Protein AF-A0A945EUZ4-F1 (afdb_monomer_lite)

Structure (mmCIF, N/CA/C/O backbone):
data_AF-A0A945EUZ4-F1
#
_entry.id   AF-A0A945EUZ4-F1
#
loop_
_atom_site.group_PDB
_atom_site.id
_atom_site.type_symbol
_atom_site.label_atom_id
_atom_site.label_alt_id
_atom_site.label_comp_id
_atom_site.label_asym_id
_atom_site.label_entity_id
_atom_site.label_seq_id
_atom_site.pdbx_PDB_ins_code
_atom_site.Cartn_x
_atom_site.Cartn_y
_atom_site.Cartn_z
_atom_site.occupancy
_atom_site.B_iso_or_equiv
_atom_site.auth_seq_id
_atom_site.auth_comp_id
_atom_site.auth_asym_id
_atom_site.auth_atom_id
_atom_site.pdbx_PDB_model_num
ATOM 1 N N . MET A 1 1 ? 49.834 10.916 -55.263 1.00 42.62 1 MET A N 1
ATOM 2 C CA . MET A 1 1 ? 48.670 11.692 -54.787 1.00 42.62 1 MET A CA 1
ATOM 3 C C . MET A 1 1 ? 47.827 10.785 -53.894 1.00 42.62 1 MET A C 1
ATOM 5 O O . MET A 1 1 ? 46.844 10.223 -54.343 1.00 42.62 1 MET A O 1
ATOM 9 N N . ILE A 1 2 ? 48.299 10.551 -52.664 1.00 47.03 2 ILE A N 1
ATOM 10 C CA . ILE A 1 2 ? 47.707 9.641 -51.660 1.00 47.03 2 ILE A CA 1
ATOM 11 C C . ILE A 1 2 ? 47.549 10.445 -50.358 1.00 47.03 2 ILE A C 1
ATOM 13 O O . ILE A 1 2 ? 48.164 10.118 -49.356 1.00 47.03 2 ILE A O 1
ATOM 17 N N . LEU A 1 3 ? 46.849 11.586 -50.393 1.00 50.69 3 LEU A N 1
ATOM 18 C CA . LEU A 1 3 ? 46.747 12.485 -49.227 1.00 50.69 3 LEU A CA 1
ATOM 19 C C . LEU A 1 3 ? 45.433 13.295 -49.156 1.00 50.69 3 LEU A C 1
ATOM 21 O O . LEU A 1 3 ? 45.457 14.419 -48.681 1.00 50.69 3 LEU A O 1
ATOM 25 N N . PHE A 1 4 ? 44.284 12.774 -49.614 1.00 51.31 4 PHE A N 1
ATOM 26 C CA . PHE A 1 4 ? 43.022 13.547 -49.533 1.00 51.31 4 PHE A CA 1
ATOM 27 C C . PHE A 1 4 ? 41.752 12.769 -49.146 1.00 51.31 4 PHE A C 1
ATOM 29 O O . PHE A 1 4 ? 40.657 13.268 -49.362 1.00 51.31 4 PHE A O 1
ATOM 36 N N . PHE A 1 5 ? 41.853 11.581 -48.539 1.00 51.06 5 PHE A N 1
ATOM 37 C CA . PHE A 1 5 ? 40.655 10.818 -48.129 1.00 51.06 5 PHE A CA 1
ATOM 38 C C . PHE A 1 5 ? 40.647 10.340 -46.674 1.00 51.06 5 PHE A C 1
ATOM 40 O O . PHE A 1 5 ? 39.987 9.360 -46.340 1.00 51.06 5 PHE A O 1
ATOM 47 N N . GLN A 1 6 ? 41.325 11.057 -45.779 1.00 55.50 6 GLN A N 1
ATOM 48 C CA . GLN A 1 6 ? 41.168 10.826 -44.346 1.00 55.50 6 GLN A CA 1
ATOM 49 C C . GLN A 1 6 ? 40.867 12.130 -43.616 1.00 55.50 6 GLN A C 1
ATOM 51 O O . GLN A 1 6 ? 41.716 12.689 -42.938 1.00 55.50 6 GLN A O 1
ATOM 56 N N . GLU A 1 7 ? 39.622 12.577 -43.734 1.00 49.50 7 GLU A N 1
ATOM 57 C CA . GLU A 1 7 ? 38.988 13.412 -42.712 1.00 49.50 7 GLU A CA 1
ATOM 58 C C . GLU A 1 7 ? 37.659 12.754 -42.336 1.00 49.50 7 GLU A C 1
ATOM 60 O O . GLU A 1 7 ? 36.560 13.255 -42.548 1.00 49.50 7 GLU A O 1
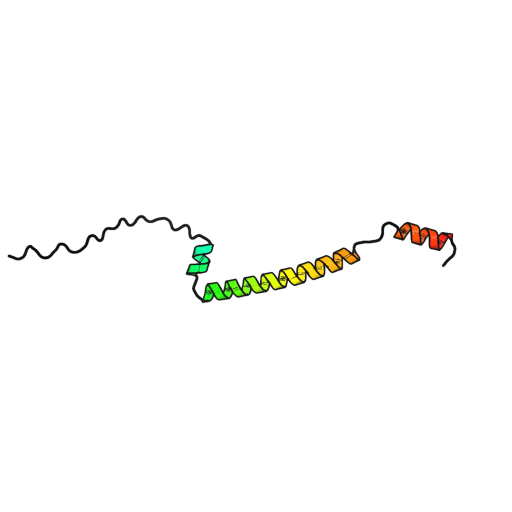ATOM 65 N N . ASN A 1 8 ? 37.797 11.519 -41.852 1.00 48.75 8 ASN A N 1
ATOM 66 C CA . ASN A 1 8 ? 36.727 10.808 -41.188 1.00 48.75 8 ASN A CA 1
ATOM 67 C C . ASN A 1 8 ? 36.680 11.290 -39.739 1.00 48.75 8 ASN A C 1
ATOM 69 O O . ASN A 1 8 ? 37.578 10.985 -38.955 1.00 48.75 8 ASN A O 1
ATOM 73 N N . ASN A 1 9 ? 35.532 11.881 -39.412 1.00 49.44 9 ASN A N 1
ATOM 74 C CA . ASN A 1 9 ? 34.835 11.745 -38.139 1.00 49.44 9 ASN A CA 1
ATOM 75 C C . ASN A 1 9 ? 35.178 12.777 -37.043 1.00 49.44 9 ASN A C 1
ATOM 77 O O . ASN A 1 9 ? 36.171 12.613 -36.332 1.00 49.44 9 ASN A O 1
ATOM 81 N N . PRO A 1 10 ? 34.302 13.768 -36.785 1.00 43.56 10 PRO A N 1
ATOM 82 C CA . PRO A 1 10 ? 34.276 14.456 -35.500 1.00 43.56 10 PRO A CA 1
ATOM 83 C C . PRO A 1 10 ? 33.686 13.511 -34.432 1.00 43.56 10 PRO A C 1
ATOM 85 O O . PRO A 1 10 ? 32.589 13.728 -33.933 1.00 43.56 10 PRO A O 1
ATOM 88 N N . LEU A 1 11 ? 34.391 12.423 -34.098 1.00 50.69 11 LEU A N 1
ATOM 89 C CA . LEU A 1 11 ? 34.086 11.576 -32.935 1.00 50.69 11 LEU A CA 1
ATOM 90 C C . LEU A 1 11 ? 35.075 11.857 -31.821 1.00 50.69 11 LEU A C 1
ATOM 92 O O . LEU A 1 11 ? 35.999 11.098 -31.538 1.00 50.69 11 LEU A O 1
ATOM 96 N N . LEU A 1 12 ? 34.855 12.997 -31.206 1.00 50.56 12 LEU A N 1
ATOM 97 C CA . LEU A 1 12 ? 35.278 13.291 -29.856 1.00 50.56 12 LEU A CA 1
ATOM 98 C C . LEU A 1 12 ? 34.302 14.342 -29.336 1.00 50.56 12 LEU A C 1
ATOM 100 O O . LEU A 1 12 ? 34.673 15.426 -28.903 1.00 50.56 12 LEU A O 1
ATOM 104 N N . GLU A 1 13 ? 33.013 13.982 -29.448 1.00 48.06 13 GLU A N 1
ATOM 105 C CA . GLU A 1 13 ? 32.002 14.450 -28.511 1.00 48.06 13 GLU A CA 1
ATOM 106 C C . GLU A 1 13 ? 32.560 14.194 -27.118 1.00 48.06 13 GLU A C 1
ATOM 108 O O . GLU A 1 13 ? 32.912 13.071 -26.748 1.00 48.06 13 GLU A O 1
ATOM 113 N N . GLU A 1 14 ? 32.711 15.291 -26.398 1.00 48.28 14 GLU A N 1
ATOM 114 C CA . GLU A 1 14 ? 33.054 15.349 -25.000 1.00 48.28 14 GLU A CA 1
ATOM 115 C C . GLU A 1 14 ? 32.284 14.253 -24.261 1.00 48.28 14 GLU A C 1
ATOM 117 O O . GLU A 1 14 ? 31.063 14.312 -24.102 1.00 48.28 14 GLU A O 1
ATOM 122 N N . ALA A 1 15 ? 33.003 13.232 -23.794 1.00 52.22 15 ALA A N 1
ATOM 123 C CA . ALA A 1 15 ? 32.495 12.316 -22.792 1.00 52.22 15 ALA A CA 1
ATOM 124 C C . ALA A 1 15 ? 32.397 13.092 -21.472 1.00 52.22 15 ALA A C 1
ATOM 126 O O . ALA A 1 15 ? 33.155 12.867 -20.529 1.00 52.22 15 ALA A O 1
ATOM 127 N N . VAL A 1 16 ? 31.465 14.046 -21.415 1.00 47.94 16 VAL A N 1
ATOM 128 C CA . VAL A 1 16 ? 30.936 14.581 -20.173 1.00 47.94 16 VAL A CA 1
ATOM 129 C C . VAL A 1 16 ? 30.272 13.386 -19.514 1.00 47.94 16 VAL A C 1
ATOM 131 O O . VAL A 1 16 ? 29.128 13.033 -19.800 1.00 47.94 16 VAL A O 1
ATOM 134 N N . SER A 1 17 ? 31.040 12.713 -18.662 1.00 53.44 17 SER A N 1
ATOM 135 C CA . SER A 1 17 ? 30.539 11.785 -17.665 1.00 53.44 17 SER A CA 1
ATOM 136 C C . SER A 1 17 ? 29.654 12.588 -16.716 1.00 53.44 17 SER A C 1
ATOM 138 O O . SER A 1 17 ? 30.050 12.937 -15.609 1.00 53.44 17 SER A O 1
ATOM 140 N N . GLN A 1 18 ? 28.450 12.932 -17.176 1.00 54.88 18 GLN A N 1
ATOM 141 C CA . GLN A 1 18 ? 27.342 13.255 -16.304 1.00 54.88 18 GLN A CA 1
ATOM 142 C C . GLN A 1 18 ? 27.200 12.033 -15.414 1.00 54.88 18 GLN A C 1
ATOM 144 O O . GLN A 1 18 ? 26.801 10.966 -15.886 1.00 54.88 18 GLN A O 1
ATOM 149 N N . GLU A 1 19 ? 27.579 12.170 -14.147 1.00 54.38 19 GLU A N 1
ATOM 150 C CA . GLU A 1 19 ? 27.197 11.215 -13.124 1.00 54.38 19 GLU A CA 1
ATOM 151 C C . GLU A 1 19 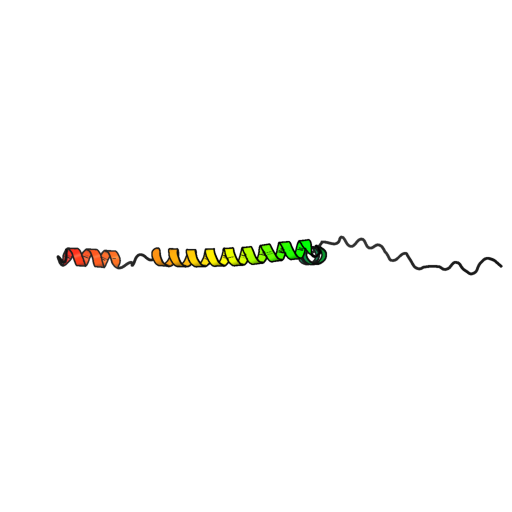? 25.678 11.094 -13.212 1.00 54.38 19 GLU A C 1
ATOM 153 O O . GLU A 1 19 ? 24.933 11.988 -12.804 1.00 54.38 19 GLU A O 1
ATOM 158 N N . LYS A 1 20 ? 25.209 10.030 -13.873 1.00 54.50 20 LYS A N 1
ATOM 159 C CA . LYS A 1 20 ? 23.793 9.721 -13.987 1.00 54.50 20 LYS A CA 1
ATOM 160 C C . LYS A 1 20 ? 23.353 9.382 -12.573 1.00 54.50 20 LYS A C 1
ATOM 162 O O . LYS A 1 20 ? 23.379 8.222 -12.175 1.00 54.50 20 LYS A O 1
ATOM 167 N N . THR A 1 21 ? 22.966 10.395 -11.805 1.00 60.19 21 THR A N 1
ATOM 168 C CA . THR A 1 21 ? 22.106 10.223 -10.642 1.00 60.19 21 THR A CA 1
ATOM 169 C C . THR A 1 21 ? 20.843 9.598 -11.200 1.00 60.19 21 THR A C 1
ATOM 171 O O . THR A 1 21 ? 19.984 10.264 -11.780 1.00 60.19 21 THR A O 1
ATOM 174 N N . LEU A 1 22 ? 20.805 8.265 -11.176 1.00 60.94 22 LEU A N 1
ATOM 175 C CA . LEU A 1 22 ? 19.673 7.515 -11.671 1.00 60.94 22 LEU A CA 1
ATOM 176 C C . LEU A 1 22 ? 18.496 7.919 -10.793 1.00 60.94 22 LEU A C 1
ATOM 178 O O . LEU A 1 22 ? 18.375 7.511 -9.641 1.00 60.94 22 LEU A O 1
ATOM 182 N N . SER A 1 23 ? 17.649 8.789 -11.334 1.00 78.50 23 SER A N 1
ATOM 183 C CA . SER A 1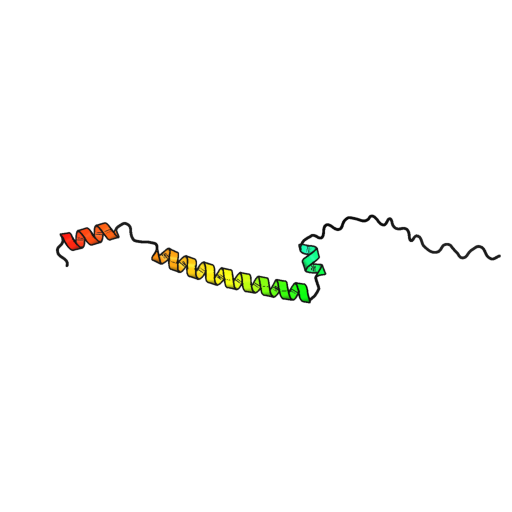 23 ? 16.370 9.092 -10.720 1.00 78.50 23 SER A CA 1
ATOM 184 C C . SER A 1 23 ? 15.603 7.778 -10.596 1.00 78.50 23 SER A C 1
ATOM 186 O O . SER A 1 23 ? 15.582 6.993 -11.545 1.00 78.50 23 SER A O 1
ATOM 188 N N . ILE A 1 24 ? 14.957 7.541 -9.450 1.00 81.12 24 ILE A N 1
ATOM 189 C CA . ILE A 1 24 ? 14.152 6.333 -9.201 1.00 81.12 24 ILE A CA 1
ATOM 190 C C . ILE A 1 24 ? 13.161 6.099 -10.349 1.00 81.12 24 ILE A C 1
ATOM 192 O O . ILE A 1 24 ? 12.973 4.975 -10.795 1.00 81.12 24 ILE A O 1
ATOM 196 N N . TYR A 1 25 ? 12.599 7.174 -10.899 1.00 81.88 25 TYR A N 1
ATOM 197 C CA . TYR A 1 25 ? 11.730 7.103 -12.067 1.00 81.88 25 TYR A CA 1
ATOM 198 C C . TYR A 1 25 ? 12.426 6.509 -13.304 1.00 81.88 25 TYR A C 1
ATOM 200 O O . TYR A 1 25 ? 11.868 5.637 -13.966 1.00 81.88 25 TYR A O 1
ATOM 208 N N . ARG A 1 26 ? 13.660 6.942 -13.599 1.00 80.44 26 ARG A N 1
ATOM 209 C CA . ARG A 1 26 ? 14.452 6.388 -14.707 1.00 80.44 26 ARG A CA 1
ATOM 210 C C . ARG A 1 26 ? 14.818 4.930 -14.449 1.00 80.44 26 ARG A C 1
ATOM 212 O O . ARG A 1 26 ? 14.705 4.133 -15.360 1.00 80.44 26 ARG A O 1
ATOM 219 N N . LEU A 1 27 ? 15.139 4.556 -13.208 1.00 80.81 27 LEU A N 1
ATOM 220 C CA . LEU A 1 27 ? 15.422 3.162 -12.844 1.00 80.81 27 LEU A CA 1
ATOM 221 C C . LEU A 1 27 ? 14.226 2.231 -13.106 1.00 80.81 27 LEU A C 1
ATOM 223 O O . LEU A 1 27 ? 14.401 1.109 -13.570 1.00 80.81 27 LEU A O 1
ATOM 227 N N . ILE A 1 28 ? 13.011 2.702 -12.825 1.00 81.81 28 ILE A N 1
ATOM 228 C CA . ILE A 1 28 ? 11.778 1.948 -13.079 1.00 81.81 28 ILE A CA 1
ATOM 229 C C . ILE A 1 28 ? 11.516 1.816 -14.584 1.00 81.81 28 ILE A C 1
ATOM 231 O O . ILE A 1 28 ? 11.149 0.738 -15.048 1.00 81.81 28 ILE A O 1
ATOM 235 N N . MET A 1 29 ? 11.714 2.897 -15.345 1.00 80.69 29 MET A N 1
ATOM 236 C CA . MET A 1 29 ? 11.506 2.902 -16.798 1.00 80.69 29 MET A CA 1
ATOM 237 C C . MET A 1 29 ? 12.569 2.088 -17.548 1.00 80.69 29 MET A C 1
ATOM 239 O O . MET A 1 29 ? 12.232 1.354 -18.474 1.00 80.69 29 MET A O 1
ATOM 243 N N . ASP A 1 30 ? 13.822 2.150 -17.103 1.00 84.88 30 ASP A N 1
ATOM 244 C CA . ASP A 1 30 ? 14.955 1.426 -17.685 1.00 84.88 30 ASP A CA 1
ATOM 245 C C . ASP A 1 30 ? 15.034 -0.037 -17.192 1.00 84.88 30 ASP A C 1
ATOM 247 O O . ASP A 1 30 ? 15.767 -0.846 -17.756 1.00 84.88 30 ASP A O 1
ATOM 251 N N . GLY A 1 31 ? 14.255 -0.414 -16.167 1.00 81.44 31 GLY A N 1
ATOM 252 C CA . GLY A 1 31 ? 14.226 -1.755 -15.559 1.00 81.44 31 GLY A CA 1
ATOM 253 C C . GLY A 1 31 ? 13.627 -2.870 -16.433 1.00 81.44 31 GLY A C 1
ATOM 254 O O . GLY A 1 31 ? 13.540 -4.023 -15.999 1.00 81.44 31 GLY A O 1
ATOM 255 N N . GLY A 1 32 ? 13.211 -2.545 -17.658 1.00 87.38 32 GLY A N 1
ATOM 256 C CA . GLY A 1 32 ? 12.659 -3.489 -18.628 1.00 87.38 32 GLY A CA 1
ATOM 257 C C . GLY A 1 32 ? 11.319 -4.108 -18.209 1.00 87.38 32 GLY A C 1
ATOM 258 O O . GLY A 1 32 ? 10.724 -3.759 -17.187 1.00 87.38 32 GLY A O 1
ATOM 259 N N . LEU A 1 33 ? 10.837 -5.068 -19.006 1.00 88.38 33 LEU A N 1
ATOM 260 C CA . LEU A 1 33 ? 9.526 -5.701 -18.788 1.00 88.38 33 LEU A CA 1
ATOM 261 C C . LEU A 1 33 ? 9.427 -6.403 -17.424 1.00 88.38 33 LEU A C 1
ATOM 263 O O . LEU A 1 33 ? 8.388 -6.345 -16.774 1.00 88.38 33 LEU A O 1
ATOM 267 N N . GLY A 1 34 ? 10.516 -7.025 -16.962 1.00 89.31 34 GLY A N 1
ATOM 268 C CA . GLY A 1 34 ? 10.558 -7.689 -15.657 1.00 89.31 34 GLY A CA 1
ATOM 269 C C . GLY A 1 34 ? 10.376 -6.714 -14.490 1.00 89.31 34 GLY A C 1
ATOM 270 O O . GLY A 1 34 ? 9.562 -6.970 -13.604 1.00 89.31 34 GLY A O 1
ATOM 271 N N . GLY A 1 35 ? 11.074 -5.571 -14.513 1.00 89.19 35 GLY A N 1
ATOM 272 C CA . GLY A 1 35 ? 10.948 -4.540 -13.481 1.00 89.19 35 GLY A CA 1
ATOM 273 C C . GLY A 1 35 ? 9.542 -3.941 -13.429 1.00 89.19 35 GLY A C 1
ATOM 274 O O . GLY A 1 35 ? 8.960 -3.824 -12.351 1.00 89.19 35 GLY A O 1
ATOM 275 N N . GLN A 1 36 ? 8.955 -3.655 -14.594 1.00 88.50 36 GLN A N 1
ATOM 276 C CA . GLN A 1 36 ? 7.586 -3.141 -14.690 1.00 88.50 36 GLN A CA 1
ATOM 277 C C . GLN A 1 36 ? 6.549 -4.123 -14.127 1.00 88.50 36 GLN A C 1
ATOM 279 O O . GLN A 1 36 ? 5.660 -3.705 -13.387 1.00 88.50 36 GLN A O 1
ATOM 284 N N . ILE A 1 37 ? 6.681 -5.424 -14.415 1.00 93.31 37 ILE A N 1
ATOM 285 C CA . ILE A 1 37 ? 5.773 -6.455 -13.888 1.00 93.31 37 ILE A CA 1
ATOM 286 C C . ILE A 1 37 ? 5.873 -6.543 -12.362 1.00 93.31 37 ILE A C 1
ATOM 288 O O . ILE A 1 37 ? 4.845 -6.544 -11.685 1.00 93.31 37 ILE A O 1
ATOM 292 N N . ILE A 1 38 ? 7.089 -6.580 -11.808 1.00 93.62 38 ILE A N 1
ATOM 293 C CA . ILE A 1 38 ? 7.297 -6.656 -10.353 1.00 93.62 38 ILE A CA 1
ATOM 294 C C . ILE A 1 38 ? 6.678 -5.438 -9.662 1.00 93.62 38 ILE A C 1
ATOM 296 O O . ILE A 1 38 ? 5.938 -5.589 -8.691 1.00 93.62 38 ILE A O 1
ATOM 300 N N . ILE A 1 39 ? 6.934 -4.236 -10.181 1.00 93.25 39 ILE A N 1
ATOM 301 C CA . ILE A 1 39 ? 6.396 -2.989 -9.625 1.00 93.25 39 ILE A CA 1
ATOM 302 C C . ILE A 1 39 ? 4.871 -2.954 -9.736 1.00 93.25 39 ILE A C 1
ATOM 304 O O . ILE A 1 39 ? 4.204 -2.559 -8.782 1.00 93.25 39 ILE A O 1
ATOM 308 N N . GLY A 1 40 ? 4.307 -3.419 -10.853 1.00 94.00 40 GLY A N 1
ATOM 309 C CA . GLY A 1 40 ? 2.862 -3.547 -11.025 1.00 94.00 40 GLY A CA 1
ATOM 310 C C . GLY A 1 40 ? 2.233 -4.479 -9.988 1.00 94.00 40 GLY A C 1
ATOM 311 O O . GLY A 1 40 ? 1.257 -4.107 -9.340 1.00 94.00 40 GLY A O 1
ATOM 312 N N . ILE A 1 41 ? 2.825 -5.657 -9.764 1.00 96.62 41 ILE A N 1
ATOM 313 C CA . ILE A 1 41 ? 2.356 -6.606 -8.743 1.00 96.62 41 ILE A CA 1
ATOM 314 C C . ILE A 1 41 ? 2.451 -5.988 -7.344 1.00 96.62 41 ILE A C 1
ATOM 316 O O . ILE A 1 41 ? 1.491 -6.066 -6.578 1.00 96.62 41 ILE A O 1
ATOM 320 N N . LEU A 1 42 ? 3.571 -5.338 -7.015 1.00 96.12 42 LEU A N 1
ATOM 321 C CA . LEU A 1 42 ? 3.746 -4.659 -5.728 1.00 96.12 42 LEU A CA 1
ATOM 322 C C . LEU A 1 42 ? 2.709 -3.553 -5.520 1.00 96.12 42 LEU A C 1
ATOM 324 O O . LEU A 1 42 ? 2.178 -3.416 -4.421 1.00 96.12 42 LEU A O 1
ATOM 328 N N . PHE A 1 43 ? 2.378 -2.798 -6.566 1.00 96.06 43 PHE A N 1
ATOM 329 C CA . PHE A 1 43 ? 1.367 -1.749 -6.497 1.00 96.06 43 PHE A CA 1
ATOM 330 C C . PHE A 1 43 ? -0.038 -2.316 -6.246 1.00 96.06 43 PHE A C 1
ATOM 332 O O . PHE A 1 43 ? -0.782 -1.795 -5.415 1.00 96.06 43 PHE A O 1
ATOM 339 N N . VAL A 1 44 ? -0.386 -3.426 -6.901 1.00 97.69 44 VAL A N 1
ATOM 340 C CA . VAL A 1 44 ? -1.656 -4.127 -6.658 1.00 97.69 44 VAL A CA 1
ATOM 341 C C . VAL A 1 44 ? -1.712 -4.676 -5.231 1.00 97.69 44 VAL A C 1
ATOM 343 O O . VAL A 1 44 ? -2.701 -4.462 -4.532 1.00 97.69 44 VAL A O 1
ATOM 346 N N . LEU A 1 45 ? -0.644 -5.332 -4.765 1.00 97.44 45 LEU A N 1
ATOM 347 C CA . LEU A 1 45 ? -0.553 -5.845 -3.395 1.00 97.44 45 LEU A CA 1
ATOM 348 C C . LEU A 1 45 ? -0.651 -4.726 -2.353 1.00 97.44 45 LEU A C 1
ATOM 350 O O . LEU A 1 45 ? -1.309 -4.904 -1.325 1.00 97.44 45 LEU A O 1
ATOM 354 N N . LEU A 1 46 ? -0.055 -3.563 -2.625 1.00 97.12 46 LEU A N 1
ATOM 355 C CA . LEU A 1 46 ? -0.198 -2.377 -1.786 1.00 97.12 46 LEU A CA 1
ATOM 356 C C . LEU A 1 46 ? -1.663 -1.931 -1.718 1.00 97.12 46 LEU A C 1
ATOM 358 O O . LEU A 1 46 ? -2.173 -1.702 -0.624 1.00 97.12 46 LEU A O 1
ATOM 362 N N . GLY A 1 47 ? -2.363 -1.877 -2.854 1.00 97.19 47 GLY A N 1
ATOM 363 C CA . GLY A 1 47 ? -3.790 -1.548 -2.905 1.00 97.19 47 GLY A CA 1
ATOM 364 C C . GLY A 1 47 ? -4.657 -2.509 -2.086 1.00 97.19 47 GLY A C 1
ATOM 365 O O . GLY A 1 47 ? -5.470 -2.067 -1.275 1.00 97.19 47 GLY A O 1
ATOM 366 N N . VAL A 1 48 ? -4.438 -3.821 -2.230 1.00 97.62 48 VAL A N 1
ATOM 367 C CA . VAL A 1 48 ? -5.134 -4.854 -1.438 1.00 97.62 48 VAL A CA 1
ATOM 368 C C . VAL A 1 48 ? -4.850 -4.686 0.056 1.00 97.62 48 VAL A C 1
ATOM 370 O O . VAL A 1 48 ? -5.762 -4.756 0.878 1.00 97.62 48 VAL A O 1
ATOM 373 N N . THR A 1 49 ? -3.595 -4.418 0.412 1.00 96.81 49 THR A N 1
ATOM 374 C CA . THR A 1 49 ? -3.190 -4.210 1.808 1.00 96.81 49 THR A CA 1
ATOM 375 C C . THR A 1 49 ? -3.884 -2.994 2.410 1.00 96.81 49 THR A C 1
ATOM 377 O O . THR A 1 49 ? -4.434 -3.083 3.506 1.00 96.81 49 THR A O 1
ATOM 380 N N . LEU A 1 50 ? -3.906 -1.870 1.688 1.00 96.25 50 LEU A N 1
ATOM 381 C CA . LEU A 1 50 ? -4.599 -0.660 2.127 1.00 96.25 50 LEU A CA 1
ATOM 382 C C . LEU A 1 50 ? -6.102 -0.903 2.288 1.00 96.25 50 LEU A C 1
ATOM 384 O O . LEU A 1 50 ? -6.679 -0.465 3.280 1.00 96.25 50 LEU A O 1
ATOM 388 N N . TYR A 1 51 ? -6.724 -1.636 1.362 1.00 95.25 51 TYR A N 1
ATOM 389 C CA . TYR A 1 51 ? -8.141 -1.988 1.446 1.00 95.25 51 TYR A CA 1
ATOM 390 C C . TYR A 1 51 ? -8.468 -2.754 2.738 1.00 95.25 51 TYR A C 1
ATOM 392 O O . TYR A 1 51 ? -9.320 -2.315 3.512 1.00 95.25 51 TYR A O 1
ATOM 400 N N . ILE A 1 52 ? -7.734 -3.836 3.022 1.00 94.38 52 ILE A N 1
ATOM 401 C CA . ILE A 1 52 ? -7.928 -4.640 4.242 1.00 94.38 52 ILE A CA 1
ATOM 402 C C . ILE A 1 52 ? -7.640 -3.809 5.501 1.00 94.38 52 ILE A C 1
ATOM 404 O O . ILE A 1 52 ? -8.336 -3.933 6.513 1.00 94.38 52 ILE A O 1
ATOM 408 N N . TYR A 1 53 ? -6.609 -2.961 5.457 1.00 95.81 53 TYR A N 1
ATOM 409 C CA . TYR A 1 53 ? -6.237 -2.104 6.579 1.00 95.81 53 TYR A CA 1
ATOM 410 C C . TYR A 1 53 ? -7.367 -1.141 6.952 1.00 95.81 53 TYR A C 1
ATOM 412 O O . TYR A 1 53 ? -7.761 -1.088 8.118 1.00 95.81 53 TYR A O 1
ATOM 420 N N . PHE A 1 54 ? -7.923 -0.421 5.973 1.00 94.38 54 PHE A N 1
ATOM 421 C CA . PHE A 1 54 ? -9.023 0.505 6.224 1.00 94.38 54 PHE A CA 1
ATOM 422 C C . PHE A 1 54 ? -10.282 -0.219 6.707 1.00 94.38 54 PHE A C 1
ATOM 424 O O . PHE A 1 54 ? -10.881 0.227 7.683 1.00 94.38 54 PHE A O 1
ATOM 431 N N . GLU A 1 55 ? -10.656 -1.351 6.100 1.00 92.19 55 GLU A N 1
ATOM 432 C CA . GLU A 1 55 ? -11.815 -2.152 6.527 1.00 92.19 55 GLU A CA 1
ATOM 433 C C . GLU A 1 55 ? -11.736 -2.505 8.021 1.00 92.19 55 GLU A C 1
ATOM 435 O O . GLU A 1 55 ? -12.653 -2.222 8.799 1.00 92.19 55 GLU A O 1
ATOM 440 N N . ARG A 1 56 ? -10.596 -3.058 8.449 1.00 90.75 56 ARG A N 1
ATOM 441 C CA . ARG A 1 56 ? -10.373 -3.406 9.856 1.00 90.75 56 ARG A CA 1
ATOM 442 C C . ARG A 1 56 ? -10.309 -2.181 10.755 1.00 90.75 56 ARG A C 1
ATOM 444 O O . ARG A 1 56 ? -10.833 -2.231 11.867 1.00 90.75 56 ARG A O 1
ATOM 451 N N . PHE A 1 57 ? -9.684 -1.098 10.297 1.00 89.81 57 PHE A N 1
ATOM 452 C CA . PHE A 1 57 ? -9.594 0.136 11.067 1.00 89.81 57 PHE A CA 1
ATOM 453 C C . PHE A 1 57 ? -10.986 0.685 11.397 1.00 89.81 57 PHE A C 1
ATOM 455 O O . PHE A 1 57 ? -11.259 0.966 12.560 1.00 89.81 57 PHE A O 1
ATOM 462 N N . PHE A 1 58 ? -11.901 0.745 10.422 1.00 86.12 58 PHE A N 1
ATOM 463 C CA . PHE A 1 58 ? -13.277 1.190 10.662 1.00 86.12 58 PHE A CA 1
ATOM 464 C C . PHE A 1 58 ? -14.051 0.250 11.593 1.00 86.12 58 PHE A C 1
ATOM 466 O O . PHE A 1 58 ? -14.739 0.728 12.495 1.00 86.12 58 PHE A O 1
ATOM 473 N N . ALA A 1 59 ? -13.913 -1.070 11.434 1.00 85.94 59 ALA A N 1
ATOM 474 C CA . ALA A 1 59 ? -14.583 -2.037 12.307 1.00 85.94 59 ALA A CA 1
ATOM 475 C C . ALA A 1 59 ? -14.162 -1.879 13.780 1.00 85.94 59 ALA A C 1
ATOM 477 O O . ALA A 1 59 ? -15.004 -1.831 14.678 1.00 85.94 59 ALA A O 1
ATOM 478 N N . ILE A 1 60 ? -12.857 -1.733 14.027 1.00 86.62 60 ILE A N 1
ATOM 479 C CA . ILE A 1 60 ? -12.315 -1.504 15.372 1.00 86.62 60 ILE A CA 1
ATOM 480 C C . ILE A 1 60 ? -12.739 -0.127 15.891 1.00 86.62 60 ILE A C 1
ATOM 482 O O . ILE A 1 60 ? -13.141 0.006 17.046 1.00 86.62 60 ILE A O 1
ATOM 486 N N . GLN A 1 61 ? -12.691 0.899 15.040 1.00 83.69 61 GLN A N 1
ATOM 487 C CA . GLN A 1 61 ? -13.071 2.262 15.399 1.00 83.69 61 GLN A CA 1
ATOM 488 C C . GLN A 1 61 ? -14.536 2.355 15.844 1.00 83.69 61 GLN A C 1
ATOM 490 O O . GLN A 1 61 ? -14.825 3.100 16.781 1.00 83.69 61 GLN A O 1
ATOM 495 N N . SER A 1 62 ? -15.441 1.605 15.208 1.00 79.62 62 SER A N 1
ATOM 496 C CA . SER A 1 62 ? -16.852 1.537 15.598 1.00 79.62 62 SER A CA 1
ATOM 497 C C . SER A 1 62 ? -17.062 0.779 16.908 1.00 79.62 62 SER A C 1
ATOM 499 O O . SER A 1 62 ? -17.829 1.239 17.745 1.00 79.62 62 SER A O 1
ATOM 501 N N . ALA A 1 63 ? -16.357 -0.334 17.128 1.00 78.06 63 ALA A N 1
ATOM 502 C CA . ALA A 1 63 ? -16.457 -1.092 18.378 1.00 78.06 63 ALA A CA 1
ATOM 503 C C . ALA A 1 63 ? -15.827 -0.366 19.586 1.00 78.06 63 ALA A C 1
ATOM 505 O O . ALA A 1 63 ? -16.222 -0.597 20.723 1.00 78.06 63 ALA A O 1
ATOM 506 N N . SER A 1 64 ? -14.851 0.513 19.345 1.00 72.50 64 SER A N 1
ATOM 507 C CA . SER A 1 64 ? -14.135 1.268 20.384 1.00 72.50 64 SER A CA 1
ATOM 508 C C . SER A 1 64 ? -14.947 2.431 20.974 1.00 72.50 64 SER A C 1
ATOM 510 O O . SER A 1 64 ? -14.643 2.920 22.062 1.00 72.50 64 SER A O 1
ATOM 512 N N . ARG A 1 65 ? -16.008 2.882 20.292 1.00 68.81 65 ARG A N 1
ATOM 513 C CA . ARG A 1 65 ? -16.897 3.928 20.815 1.00 68.81 65 ARG A CA 1
ATOM 514 C C . ARG A 1 65 ? -17.818 3.344 21.889 1.00 68.81 65 ARG A C 1
ATO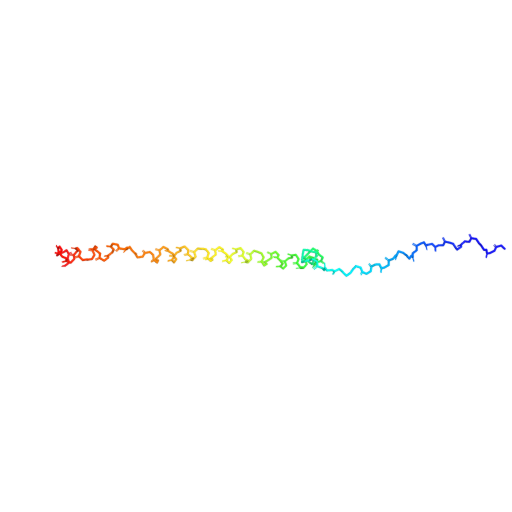M 516 O O . ARG A 1 65 ? -18.955 2.983 21.610 1.00 68.81 65 ARG A O 1
ATOM 523 N N . ILE A 1 66 ? -17.313 3.253 23.116 1.00 66.50 66 ILE A N 1
ATOM 524 C CA . ILE A 1 66 ? -18.133 3.038 24.310 1.00 66.50 66 ILE A CA 1
ATOM 525 C C . ILE A 1 66 ? -18.881 4.350 24.572 1.00 66.50 66 ILE A C 1
ATOM 527 O O . ILE A 1 66 ? -18.256 5.399 24.714 1.00 66.50 66 ILE A O 1
ATOM 531 N N . ASP A 1 67 ? -20.213 4.294 24.560 1.00 70.75 67 ASP A N 1
ATOM 532 C CA . ASP A 1 67 ? -21.079 5.451 24.800 1.00 70.75 67 ASP A CA 1
ATOM 533 C C . ASP A 1 67 ? -20.794 6.034 26.197 1.00 70.75 67 ASP A C 1
ATOM 535 O O . ASP A 1 67 ? -20.859 5.325 27.201 1.00 70.75 67 ASP A O 1
ATOM 539 N N . GLU A 1 68 ? -20.466 7.325 26.277 1.00 69.56 68 GLU A N 1
ATOM 540 C CA . GLU A 1 68 ? -20.175 8.017 27.541 1.00 69.56 68 GLU A CA 1
ATOM 541 C C . GLU A 1 68 ? -21.374 7.994 28.510 1.00 69.56 68 GLU A C 1
ATOM 543 O O . GLU A 1 68 ? -21.196 8.008 29.728 1.00 69.56 68 GLU A O 1
ATOM 548 N N . ASN A 1 69 ? -22.603 7.883 27.991 1.00 72.38 69 ASN A N 1
ATOM 549 C CA . ASN A 1 69 ? -23.820 7.732 28.784 1.00 72.38 69 ASN A CA 1
ATOM 550 C C . ASN A 1 69 ? -24.121 6.289 29.185 1.00 72.38 69 ASN A C 1
ATOM 552 O O . ASN A 1 6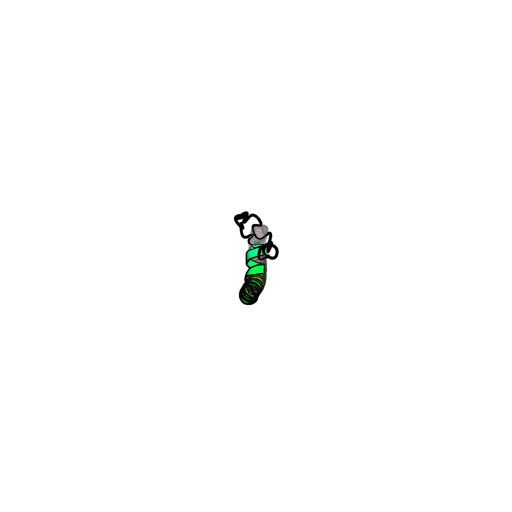9 ? -25.080 6.073 29.923 1.00 72.38 69 ASN A O 1
ATOM 556 N N . PHE A 1 70 ? -23.318 5.307 28.773 1.00 76.06 70 PHE A N 1
ATOM 557 C CA . PHE A 1 70 ? -23.517 3.910 29.156 1.00 76.06 70 PHE A CA 1
ATOM 558 C C . PHE A 1 70 ? -23.532 3.740 30.682 1.00 76.06 70 PHE A C 1
ATOM 560 O O . PHE A 1 70 ? -24.375 3.035 31.231 1.00 76.06 70 PHE A O 1
ATOM 567 N N . MET A 1 71 ? -22.663 4.465 31.394 1.00 82.00 71 MET A N 1
ATO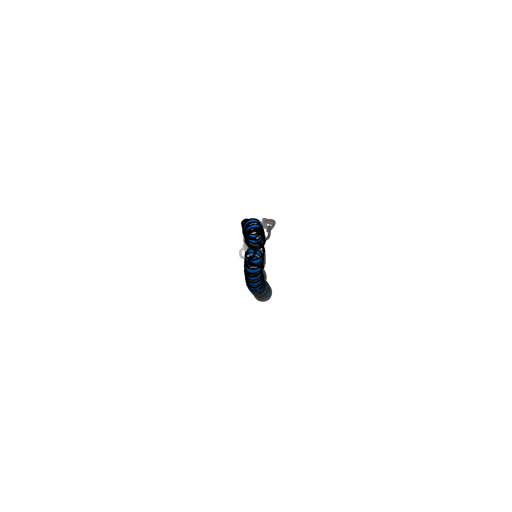M 568 C CA . MET A 1 71 ? -22.607 4.393 32.856 1.00 82.00 71 MET A CA 1
ATOM 569 C C . MET A 1 71 ? -23.809 5.063 33.534 1.00 82.00 71 MET A C 1
ATOM 571 O O . MET A 1 71 ? -24.289 4.581 34.560 1.00 82.00 71 MET A O 1
ATOM 575 N N . ASN A 1 72 ? -24.318 6.148 32.943 1.00 81.44 72 ASN A N 1
ATOM 576 C CA . ASN A 1 72 ? -25.530 6.817 33.415 1.00 81.44 72 ASN A CA 1
ATOM 577 C C . ASN A 1 72 ? -26.762 5.929 33.188 1.00 81.44 72 ASN A C 1
ATOM 579 O O . ASN A 1 72 ? -27.571 5.782 34.096 1.00 81.44 72 ASN A O 1
ATOM 583 N N . GLN A 1 73 ? -26.846 5.261 32.033 1.00 80.38 73 GLN A N 1
ATOM 584 C CA . GLN A 1 73 ? -27.919 4.318 31.705 1.00 80.38 73 GLN A CA 1
ATOM 585 C C . GLN A 1 73 ? -27.924 3.101 32.641 1.00 80.38 73 GLN A C 1
ATOM 587 O O . GLN A 1 73 ? -28.968 2.774 33.193 1.00 80.38 73 GLN A O 1
ATOM 592 N N . ILE A 1 74 ? -26.764 2.487 32.918 1.00 82.06 74 ILE A N 1
ATOM 593 C CA . ILE A 1 74 ? -26.667 1.384 33.892 1.00 82.06 74 ILE A CA 1
ATOM 594 C C . ILE A 1 74 ? -27.109 1.837 35.286 1.00 82.06 74 ILE A C 1
ATOM 596 O O . ILE A 1 74 ? -27.854 1.133 35.969 1.00 82.06 74 ILE A O 1
ATOM 600 N N . LYS A 1 75 ? -26.646 3.011 35.729 1.00 83.25 75 LYS A N 1
ATOM 601 C CA . LYS A 1 75 ? -27.011 3.547 37.042 1.00 83.25 75 LYS A CA 1
ATOM 602 C C . LYS A 1 75 ? -28.513 3.799 37.135 1.00 83.25 75 LYS A C 1
ATOM 604 O O . LYS A 1 75 ? -29.097 3.475 38.167 1.00 83.25 75 LYS A O 1
ATOM 609 N N . ASP A 1 76 ? -29.127 4.330 36.085 1.00 85.88 76 ASP A N 1
ATOM 610 C CA . ASP A 1 76 ? -30.568 4.558 36.028 1.00 85.88 76 ASP A CA 1
ATOM 611 C C . ASP A 1 76 ? -31.356 3.244 35.981 1.00 85.88 76 ASP A C 1
ATOM 613 O O . ASP A 1 76 ? -32.342 3.128 36.702 1.00 85.88 76 ASP A O 1
ATOM 617 N N . ASP A 1 77 ? -30.932 2.228 35.227 1.00 82.88 77 ASP A N 1
ATOM 618 C CA . ASP A 1 77 ? -31.625 0.930 35.173 1.00 82.88 77 ASP A CA 1
ATOM 619 C C . ASP A 1 77 ? -31.577 0.181 36.518 1.00 82.88 77 ASP A C 1
ATOM 621 O O . ASP A 1 77 ? -32.578 -0.410 36.935 1.00 82.88 77 ASP A O 1
ATOM 625 N N . ILE A 1 78 ? -30.455 0.272 37.242 1.00 82.75 78 ILE A N 1
ATOM 626 C CA . ILE A 1 78 ? -30.317 -0.262 38.608 1.00 82.75 78 ILE A CA 1
ATOM 627 C C . ILE A 1 78 ? -31.148 0.565 39.600 1.00 82.75 78 ILE A C 1
ATOM 629 O O . ILE A 1 78 ? -31.834 0.006 40.453 1.00 82.75 78 ILE A O 1
ATOM 633 N N . SER A 1 79 ? -31.115 1.899 39.496 1.00 82.19 79 SER A N 1
ATOM 634 C CA . SER A 1 79 ? -31.831 2.795 40.420 1.00 82.19 79 SER A CA 1
ATOM 635 C C . SER A 1 79 ? -33.349 2.740 40.237 1.00 82.19 79 SER A C 1
ATOM 637 O O . SER A 1 79 ? -34.089 2.887 41.205 1.00 82.19 79 SER A O 1
ATOM 639 N N . ASN A 1 80 ? -33.818 2.506 39.009 1.00 82.62 80 ASN A N 1
ATOM 640 C CA . ASN A 1 80 ? -35.233 2.341 38.681 1.00 82.62 80 ASN A CA 1
ATOM 641 C C . ASN A 1 80 ? -35.727 0.890 38.849 1.00 82.62 80 ASN A C 1
ATOM 643 O O . ASN A 1 80 ? -36.891 0.616 38.561 1.00 82.62 80 ASN A O 1
ATOM 647 N N . GLY A 1 81 ? -34.876 -0.035 39.316 1.00 73.12 81 GLY A N 1
ATOM 648 C CA . GLY A 1 81 ? -35.262 -1.416 39.632 1.00 73.12 81 GLY A CA 1
ATOM 649 C C . GLY A 1 81 ? -35.727 -2.222 38.419 1.00 73.12 81 GLY A C 1
ATOM 650 O O . GLY A 1 81 ? -36.596 -3.082 38.543 1.00 73.12 81 GLY A O 1
ATOM 651 N N . LYS A 1 82 ? -35.197 -1.916 37.230 1.00 67.94 82 LYS A N 1
ATOM 652 C CA . LYS A 1 82 ? -35.558 -2.595 35.976 1.00 67.94 82 LYS A CA 1
ATOM 653 C C . LYS A 1 82 ? -34.808 -3.922 35.771 1.00 67.94 82 LYS A C 1
ATOM 655 O O . LYS A 1 82 ? -34.945 -4.534 34.710 1.00 67.94 82 LYS A O 1
ATOM 660 N N . ILE A 1 83 ? -34.049 -4.348 36.785 1.00 58.12 83 ILE A N 1
ATOM 661 C CA . ILE A 1 83 ? -33.278 -5.593 36.894 1.00 58.12 83 ILE A CA 1
ATOM 662 C C . ILE A 1 83 ? -33.508 -6.184 38.286 1.00 58.12 83 ILE A C 1
ATOM 664 O O . ILE A 1 83 ? -33.514 -5.386 39.252 1.00 58.12 83 ILE A O 1
#

pLDDT: mean 76.11, std 17.09, range [42.62, 97.69]

Radius of gyration: 35.2 Å; chains: 1; bounding box: 84×23×95 Å

Foldseek 3Di:
DPPDPPPDDPPPPDPPPPVCPPDVVNCQVVVPPVSVVVVVVVVVVVVVVVVVVVVVVVVVVVVPPDDPCPVVVVVCCVVVVVD

Secondary structure (DSSP, 8-state):
---SS------------------HHHHHHHTHHHHHHHHHHHHHHHHHHHHHHHHHHHHHHHHT---TTHHHHHHHHHHTT--

Sequence (83 aa):
MILFFQENNPLLEEAVSQEKTLSIYRLIMDGGLGGQIIIGILFVLLGVTLYIYFERFFAIQSASRIDENFMNQIKDDISNGKI